Protein AF-A0A950W5A0-F1 (afdb_monomer)

Secondary structure (DSSP, 8-state):
------EEEEEEEEETTEEEEEEEEEE-TT-SS----EEEE---SPPPP-S--S--EEEEE-TTSSEEEEEEEE---GGGS-TT-S---EEEEEEEETT-

Radius of gyration: 15.08 Å; Cα contacts (8 Å, |Δi|>4): 229; chains: 1; bounding box: 40×24×45 Å

pLDDT: mean 88.34, std 11.81, range [42.56, 98.38]

Mean predicted aligned error: 5.25 Å

Solvent-accessible surface area (backbone atoms only — not comparable to full-atom values): 5943 Å² total; per-residue (Å²): 132,82,79,78,65,40,47,76,50,65,38,64,44,64,56,101,91,38,38,33,11,21,28,35,33,45,22,30,55,92,55,94,57,66,52,76,80,42,77,81,42,76,27,68,40,78,84,65,93,70,96,68,96,74,79,61,61,47,77,44,75,44,92,90,47,77,31,35,44,36,34,17,30,23,19,41,50,78,94,61,27,50,92,81,66,85,49,51,53,31,72,53,75,52,74,48,60,43,80,106

Sequence (100 aa):
AGRDHSAVIVFTLSGATSFPSAAYTVMSEGSRSFKDIRIAAAGTGFYNQGTRWGDYSWAVLDPNQNRFWLATEYVPPVSSQTTDGTKNWGTRVFAVDGRS

Foldseek 3Di:
DDDFPKDKDWEFDDDPPFFGFTKMWMDGRPGPDTDDIDTPGGADDHWDDDPDDDKDKDWDQDPVAQKIWIKIKGQDDPVQAPPVSPTRIDMDIDMDHRHD

Nearest PDB structures (foldseek):
  8gat-assembly1_A  TM=4.587E-01  e=6.597E-01  Homo sapiens
  6n4d-assembly1_A  TM=4.763E-01  e=3.890E+00  unidentified influenza virus
  4h52-assembly1_A  TM=4.854E-01  e=5.089E+00  Influenza A virus (A/RI/5+/1957(H2N2))
  4k1j-assembly1_A  TM=4.848E-01  e=6.659E+00  Influenza A virus (A/RI/5+/1957(H2N2))

Structure (mmCIF, N/CA/C/O backbone):
data_AF-A0A950W5A0-F1
#
_entry.id   AF-A0A950W5A0-F1
#
loop_
_atom_site.group_PDB
_atom_site.id
_atom_site.type_symbol
_atom_site.label_atom_id
_atom_site.label_alt_id
_atom_site.label_comp_id
_atom_site.label_asym_id
_atom_site.label_entity_id
_atom_site.label_seq_id
_atom_site.pdbx_PDB_ins_code
_atom_site.Cartn_x
_atom_site.Cartn_y
_atom_site.Cartn_z
_atom_site.occupancy
_atom_site.B_iso_or_equiv
_atom_site.auth_seq_id
_atom_site.auth_comp_id
_atom_site.auth_asym_id
_atom_site.auth_atom_id
_atom_site.pdbx_PDB_model_num
ATOM 1 N N . ALA A 1 1 ? -24.469 -3.411 19.586 1.00 42.56 1 ALA A N 1
ATOM 2 C CA . ALA A 1 1 ? -23.120 -3.843 19.176 1.00 42.56 1 ALA A CA 1
ATOM 3 C C . ALA A 1 1 ? -22.192 -2.648 19.335 1.00 42.56 1 ALA A C 1
ATOM 5 O O . ALA A 1 1 ? -22.540 -1.581 18.838 1.00 42.56 1 ALA A O 1
ATOM 6 N N . GLY A 1 2 ? -21.122 -2.773 20.125 1.00 47.41 2 GLY A N 1
ATOM 7 C CA . GLY A 1 2 ? -20.139 -1.698 20.292 1.00 47.41 2 GLY A CA 1
ATOM 8 C C . GLY A 1 2 ? -19.461 -1.406 18.956 1.00 47.41 2 GLY A C 1
ATOM 9 O O . GLY A 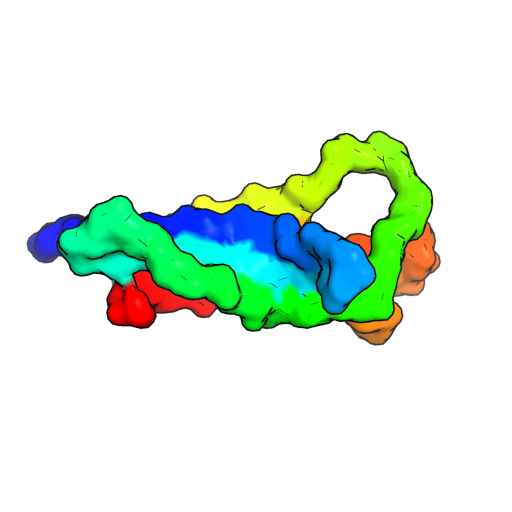1 2 ? -19.291 -2.317 18.151 1.00 47.41 2 GLY A O 1
ATOM 10 N N . ARG A 1 3 ? -19.159 -0.137 18.676 1.00 55.28 3 ARG A N 1
ATOM 11 C CA . ARG A 1 3 ? -18.320 0.203 17.526 1.00 55.28 3 ARG A CA 1
ATOM 12 C C . ARG A 1 3 ? -16.891 -0.148 17.918 1.00 55.28 3 ARG A C 1
ATOM 14 O O . ARG A 1 3 ? -16.355 0.514 18.797 1.00 55.28 3 ARG A O 1
ATOM 21 N N . ASP A 1 4 ? -16.303 -1.154 17.286 1.00 64.75 4 ASP A N 1
ATOM 22 C CA . ASP A 1 4 ? -14.877 -1.448 17.439 1.00 64.75 4 ASP A CA 1
ATOM 23 C C . ASP A 1 4 ? -14.107 -0.171 17.011 1.00 64.75 4 ASP A C 1
ATOM 25 O O . ASP A 1 4 ? -14.214 0.280 15.868 1.00 64.75 4 ASP A O 1
ATOM 29 N N . HIS A 1 5 ? -13.395 0.486 17.937 1.00 74.06 5 HIS A N 1
ATOM 30 C CA . HIS A 1 5 ? -12.682 1.758 17.695 1.00 74.06 5 HIS A CA 1
ATOM 31 C C . HIS A 1 5 ? -11.326 1.552 16.995 1.00 74.06 5 HIS A C 1
ATOM 33 O O . HIS A 1 5 ? -10.319 2.157 17.370 1.00 7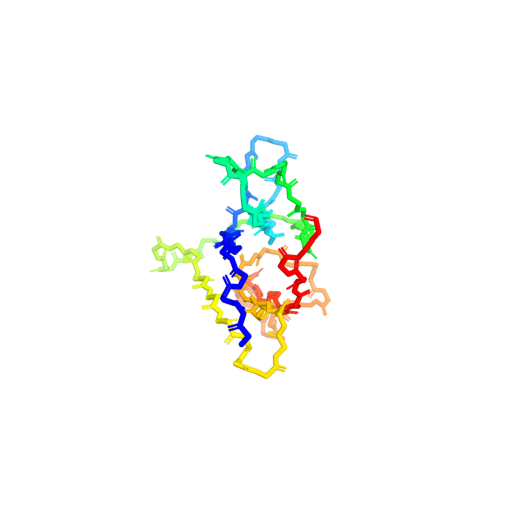4.06 5 HIS A O 1
ATOM 39 N N . SER A 1 6 ? -11.276 0.667 16.005 1.00 88.88 6 SER A N 1
ATOM 40 C CA . SER A 1 6 ? -10.059 0.418 15.239 1.00 88.88 6 SER A CA 1
ATOM 41 C C . SER A 1 6 ? -9.875 1.468 14.145 1.00 88.88 6 SER A C 1
ATOM 43 O O . SER A 1 6 ? -10.843 1.969 13.572 1.00 88.88 6 SER A O 1
ATOM 45 N N . ALA A 1 7 ? -8.622 1.785 13.826 1.00 91.94 7 ALA A N 1
ATOM 46 C CA . ALA A 1 7 ? -8.273 2.686 12.733 1.00 91.94 7 ALA A CA 1
ATOM 47 C C . ALA A 1 7 ? -7.199 2.070 11.841 1.00 91.94 7 ALA A C 1
ATOM 49 O O . ALA A 1 7 ? -6.385 1.258 12.285 1.00 91.94 7 ALA A O 1
ATOM 50 N N . VAL A 1 8 ? -7.171 2.495 10.582 1.00 95.19 8 VAL A N 1
ATOM 51 C CA . VAL A 1 8 ? -6.195 2.041 9.596 1.00 95.19 8 VAL A CA 1
ATOM 52 C C . VAL A 1 8 ? -5.647 3.227 8.819 1.00 95.19 8 VAL A C 1
ATOM 54 O O . VAL A 1 8 ? -6.381 4.161 8.498 1.00 95.19 8 VAL A O 1
ATOM 57 N N . ILE A 1 9 ? -4.355 3.179 8.513 1.00 97.44 9 ILE A N 1
ATOM 58 C CA . ILE A 1 9 ? -3.713 4.077 7.553 1.00 97.44 9 ILE A CA 1
ATOM 59 C C . ILE A 1 9 ? -3.116 3.194 6.468 1.00 97.44 9 ILE A C 1
ATOM 61 O O . ILE A 1 9 ? -2.432 2.218 6.773 1.00 97.44 9 ILE A O 1
ATOM 65 N N . VAL A 1 10 ? -3.372 3.541 5.212 1.00 98.38 10 VAL A N 1
ATOM 66 C CA . VAL A 1 10 ? -2.784 2.902 4.036 1.00 98.38 10 VAL A CA 1
ATOM 67 C C . VAL A 1 10 ? -2.056 3.959 3.219 1.00 98.38 10 VAL A C 1
ATOM 69 O O . VAL A 1 10 ? -2.525 5.091 3.105 1.00 98.38 10 VAL A O 1
ATOM 72 N N . PHE A 1 11 ? -0.876 3.608 2.728 1.00 97.94 11 PHE A N 1
ATOM 73 C CA . PHE A 1 11 ? 0.038 4.540 2.089 1.00 97.94 11 PHE A CA 1
ATOM 74 C C . PHE A 1 11 ? 1.067 3.790 1.252 1.00 97.94 11 PHE A C 1
ATOM 76 O O . PHE A 1 11 ? 1.307 2.592 1.435 1.00 97.94 11 PHE A O 1
ATOM 83 N N . THR A 1 12 ? 1.738 4.534 0.386 1.00 97.38 12 THR A N 1
ATOM 84 C CA . THR A 1 12 ? 2.936 4.059 -0.289 1.00 97.38 12 THR A CA 1
ATOM 85 C C . THR A 1 12 ? 4.157 4.317 0.588 1.00 97.38 12 THR A C 1
ATOM 87 O O . THR A 1 12 ? 4.376 5.438 1.049 1.00 97.38 12 THR A O 1
ATOM 90 N N . LEU A 1 13 ? 4.965 3.285 0.834 1.00 97.31 13 LEU A N 1
ATOM 91 C CA . LEU A 1 13 ? 6.236 3.399 1.548 1.00 97.31 13 LEU A CA 1
ATOM 92 C C . LEU A 1 13 ? 7.401 3.307 0.5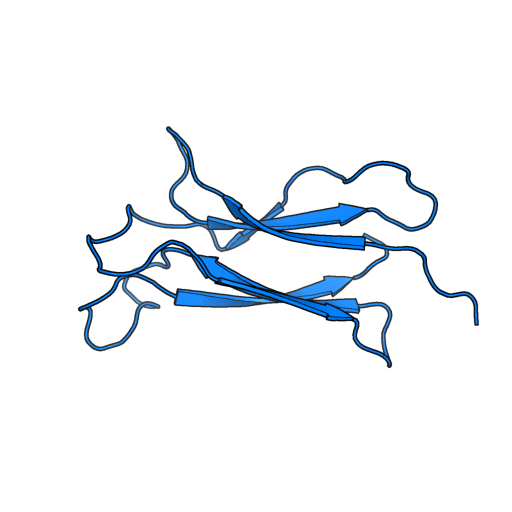61 1.00 97.31 13 LEU A C 1
ATOM 94 O O . LEU A 1 13 ? 7.530 2.315 -0.153 1.00 97.31 13 LEU A O 1
ATOM 98 N N . SER A 1 14 ? 8.280 4.305 0.571 1.00 95.69 14 SER A N 1
ATOM 99 C CA . SER A 1 14 ? 9.534 4.308 -0.189 1.00 95.69 14 SER A CA 1
ATOM 100 C C . SER A 1 14 ? 10.667 4.906 0.639 1.00 95.69 14 SER A C 1
ATOM 102 O O . SER A 1 14 ? 10.424 5.745 1.506 1.00 95.69 14 SER A O 1
ATOM 104 N N . GLY A 1 15 ? 11.906 4.524 0.349 1.00 94.25 15 GLY A N 1
ATOM 105 C CA . GLY A 1 15 ? 13.089 5.065 1.013 1.00 94.25 15 GLY A CA 1
ATOM 106 C C . GLY A 1 15 ? 14.378 4.618 0.334 1.00 94.25 15 GLY A C 1
ATOM 107 O O . GLY A 1 15 ? 14.346 3.968 -0.708 1.00 94.25 15 GLY A O 1
ATOM 108 N N . ALA A 1 16 ? 15.524 4.923 0.947 1.00 93.62 16 ALA A N 1
ATOM 109 C CA . ALA A 1 16 ? 16.842 4.607 0.385 1.00 93.62 16 ALA A CA 1
ATOM 110 C C . ALA A 1 16 ? 17.044 3.110 0.070 1.00 93.62 16 ALA A C 1
ATOM 112 O O . ALA A 1 16 ? 17.805 2.763 -0.827 1.00 93.62 16 ALA A O 1
ATOM 113 N N . THR A 1 17 ? 16.356 2.229 0.798 1.00 92.31 17 THR A N 1
ATOM 114 C CA . THR A 1 17 ? 16.452 0.766 0.672 1.00 92.31 17 THR A CA 1
ATOM 115 C C . THR A 1 17 ? 15.114 0.109 0.327 1.00 92.31 17 THR A C 1
ATOM 117 O O . THR A 1 17 ? 14.975 -1.107 0.435 1.00 92.31 17 THR A O 1
ATOM 120 N N . SER A 1 18 ? 14.093 0.885 -0.045 1.00 94.00 18 SER A N 1
ATOM 121 C CA . SER A 1 18 ? 12.749 0.363 -0.311 1.00 94.00 18 SER A CA 1
ATOM 122 C C . SER A 1 18 ? 12.137 1.046 -1.520 1.00 94.00 18 SER A C 1
ATOM 124 O O . SER A 1 18 ? 11.899 2.256 -1.512 1.00 94.00 18 SER A O 1
ATOM 126 N N . PHE A 1 19 ? 11.848 0.252 -2.550 1.00 97.00 19 PHE A N 1
ATOM 127 C CA . PHE A 1 19 ? 11.037 0.706 -3.672 1.00 97.00 19 PHE A CA 1
ATOM 128 C C . PHE A 1 19 ? 9.612 1.029 -3.213 1.00 97.00 19 PHE A C 1
ATOM 130 O O . PHE A 1 19 ? 9.165 0.462 -2.209 1.00 97.00 19 PHE A O 1
ATOM 137 N N . PRO A 1 20 ? 8.886 1.902 -3.936 1.00 96.19 20 PRO A N 1
ATOM 138 C CA . PRO A 1 20 ? 7.532 2.285 -3.569 1.00 96.19 20 PRO A CA 1
ATOM 139 C C . PRO A 1 20 ? 6.625 1.059 -3.452 1.00 96.19 20 PRO A C 1
ATOM 141 O O . PRO A 1 20 ? 6.333 0.374 -4.435 1.00 96.19 20 PRO A O 1
ATOM 144 N N . SER A 1 21 ? 6.243 0.762 -2.213 1.00 98.00 21 SER A N 1
ATOM 145 C CA . SER A 1 21 ? 5.548 -0.452 -1.794 1.00 98.00 21 SER A CA 1
ATOM 146 C C . SER A 1 21 ? 4.189 -0.103 -1.205 1.00 98.00 21 SER A C 1
ATOM 148 O O . SER A 1 21 ? 4.060 0.891 -0.493 1.00 98.00 21 SER A O 1
ATOM 150 N N . ALA A 1 22 ? 3.194 -0.955 -1.433 1.00 98.25 22 ALA A N 1
ATOM 151 C CA . ALA A 1 22 ? 1.899 -0.834 -0.782 1.00 98.25 22 ALA A CA 1
ATOM 152 C C . ALA A 1 22 ? 2.038 -1.214 0.695 1.00 98.25 22 ALA A C 1
ATOM 154 O O . ALA A 1 22 ? 2.389 -2.358 1.007 1.00 98.25 22 ALA A O 1
ATOM 155 N N . ALA A 1 23 ? 1.751 -0.283 1.600 1.00 98.31 23 ALA A N 1
ATOM 156 C CA . ALA A 1 23 ? 1.918 -0.472 3.032 1.00 98.31 23 ALA A CA 1
ATOM 157 C C . ALA A 1 23 ? 0.700 0.005 3.827 1.00 98.31 23 ALA A C 1
ATOM 159 O O . ALA A 1 23 ? -0.126 0.790 3.358 1.00 98.31 23 ALA A O 1
ATOM 160 N N . TYR A 1 24 ? 0.575 -0.505 5.048 1.00 98.06 24 TYR A N 1
ATOM 161 C CA . TYR A 1 24 ? -0.468 -0.089 5.973 1.00 98.06 24 TYR A CA 1
ATOM 162 C C . TYR A 1 24 ? -0.023 -0.235 7.427 1.00 98.06 24 TYR A C 1
ATOM 164 O O . TYR A 1 24 ? 0.920 -0.960 7.742 1.00 98.06 24 TYR A O 1
ATOM 172 N N . THR A 1 25 ? -0.738 0.428 8.328 1.00 97.31 25 THR A N 1
ATOM 173 C CA . THR A 1 25 ? -0.679 0.158 9.766 1.00 97.31 25 THR A CA 1
ATOM 174 C C . THR A 1 25 ? -2.075 0.222 10.378 1.00 97.31 25 THR A C 1
ATOM 176 O O . THR A 1 25 ? -2.975 0.874 9.844 1.00 97.31 25 THR A O 1
ATOM 179 N N . VAL A 1 26 ? -2.257 -0.487 11.490 1.00 94.25 26 VAL A N 1
ATOM 180 C CA . VAL A 1 26 ? -3.528 -0.622 12.203 1.00 94.25 26 VAL A CA 1
ATOM 181 C C . VAL A 1 26 ? -3.348 -0.152 13.639 1.00 94.25 26 VAL A C 1
ATOM 183 O O . VAL A 1 26 ? -2.353 -0.467 14.294 1.00 94.25 26 VAL A O 1
ATOM 186 N N . MET A 1 27 ? -4.335 0.580 14.133 1.00 92.12 27 MET A N 1
ATOM 187 C CA . MET A 1 27 ? -4.543 0.821 15.551 1.00 92.12 27 MET A CA 1
ATOM 188 C C . MET A 1 27 ? -5.717 -0.050 15.989 1.00 92.12 27 MET A C 1
ATOM 190 O O . MET A 1 27 ? -6.837 0.136 15.514 1.00 92.12 27 MET A O 1
ATOM 194 N N . SER A 1 28 ? -5.444 -1.029 16.849 1.00 87.88 28 SER A N 1
ATOM 195 C CA . SER A 1 28 ? -6.477 -1.903 17.410 1.00 87.88 28 SER A CA 1
ATOM 196 C C . SER A 1 28 ? -7.366 -1.126 18.384 1.00 87.88 28 SER A C 1
ATOM 198 O O . SER A 1 28 ? -6.939 -0.129 18.970 1.00 87.88 28 SER A O 1
ATOM 200 N N . GLU A 1 29 ? -8.581 -1.618 18.604 1.00 85.25 29 GLU A N 1
ATOM 201 C CA . GLU A 1 29 ? -9.495 -1.081 19.610 1.00 85.25 29 GLU A CA 1
ATOM 202 C C . GLU A 1 29 ? -8.821 -0.930 20.986 1.00 85.25 29 GLU A C 1
ATOM 204 O O . GLU A 1 29 ? -8.080 -1.799 21.445 1.00 85.25 29 GLU A O 1
ATOM 209 N N . GLY A 1 30 ? -9.062 0.208 21.641 1.00 86.44 30 GLY A N 1
ATOM 210 C CA . GLY A 1 30 ? -8.483 0.528 22.949 1.00 86.44 30 GLY A CA 1
ATOM 211 C C . GLY A 1 30 ? -7.010 0.956 22.914 1.00 86.44 30 GLY A C 1
ATOM 212 O O . GLY A 1 30 ? -6.511 1.461 23.922 1.00 86.44 30 GLY A O 1
ATOM 213 N N . SER A 1 31 ? -6.319 0.820 21.776 1.00 89.12 31 SER A N 1
ATOM 214 C CA . SER A 1 31 ? -4.962 1.344 21.602 1.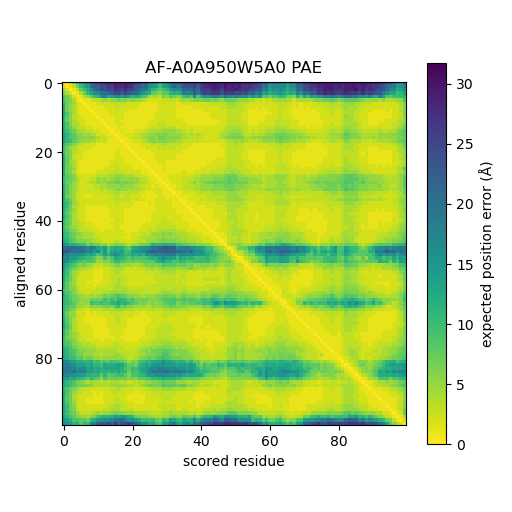00 89.12 31 SER A CA 1
ATOM 215 C C . SER A 1 31 ? -4.963 2.866 21.434 1.00 89.12 31 SER A C 1
ATOM 217 O O . SER A 1 31 ? -5.941 3.476 21.006 1.00 89.12 31 SER A O 1
ATOM 219 N N . ARG A 1 32 ? -3.824 3.482 21.763 1.00 91.50 32 ARG A N 1
ATOM 220 C CA . ARG A 1 32 ? -3.544 4.912 21.543 1.00 91.50 32 ARG A CA 1
ATOM 221 C C . ARG A 1 32 ? -2.473 5.151 20.479 1.00 91.50 32 ARG A C 1
ATOM 223 O O . ARG A 1 32 ? -2.107 6.296 20.230 1.00 91.50 32 ARG A O 1
ATOM 230 N N . SER A 1 33 ? -1.945 4.084 19.888 1.00 93.25 33 SER A N 1
ATOM 231 C CA . SER A 1 33 ? -0.906 4.145 18.867 1.00 93.25 33 SER A CA 1
ATOM 232 C C . SER A 1 33 ? -1.119 3.087 17.791 1.00 93.25 33 SER A C 1
ATOM 234 O O . SER A 1 33 ? -1.645 1.997 18.042 1.00 93.25 33 SER A O 1
ATOM 236 N N . PHE A 1 34 ? -0.670 3.425 16.586 1.00 94.56 34 PHE A N 1
ATOM 237 C CA . PHE A 1 34 ? -0.546 2.486 15.483 1.00 94.56 34 PHE A CA 1
ATOM 238 C C . PHE A 1 34 ? 0.552 1.458 15.767 1.00 94.56 34 PHE A C 1
ATOM 240 O O . PHE A 1 34 ? 1.526 1.746 16.465 1.00 94.56 34 PHE A O 1
ATOM 247 N N . LYS A 1 35 ? 0.369 0.254 15.226 1.00 94.12 35 LYS A N 1
ATOM 248 C CA . LYS A 1 35 ? 1.370 -0.817 15.243 1.00 94.12 35 LYS A CA 1
ATOM 249 C C . LYS A 1 35 ? 2.464 -0.569 14.199 1.00 94.12 35 LYS A C 1
ATOM 251 O O . LYS A 1 35 ? 2.431 0.413 13.452 1.00 94.12 35 LYS A O 1
ATOM 256 N N . ASP A 1 36 ? 3.404 -1.503 14.120 1.00 96.62 36 ASP A N 1
ATOM 257 C CA . ASP A 1 36 ? 4.417 -1.531 13.070 1.00 96.62 36 ASP A CA 1
ATOM 258 C C . ASP A 1 36 ? 3.795 -1.487 11.669 1.00 96.62 36 ASP A C 1
ATOM 260 O O . ASP A 1 36 ? 2.701 -2.008 11.417 1.00 96.62 36 ASP A O 1
ATOM 264 N N . ILE A 1 37 ? 4.529 -0.872 10.744 1.00 97.31 37 ILE A N 1
ATOM 265 C CA . ILE A 1 37 ? 4.158 -0.814 9.333 1.00 97.31 37 ILE A CA 1
ATOM 266 C C . ILE A 1 37 ? 4.241 -2.219 8.736 1.00 97.31 37 ILE A C 1
ATOM 268 O O . ILE A 1 37 ? 5.236 -2.925 8.892 1.00 97.31 37 ILE A O 1
ATOM 272 N N . ARG A 1 38 ? 3.204 -2.607 7.996 1.00 97.44 38 ARG A N 1
ATOM 273 C CA . ARG A 1 38 ? 3.134 -3.871 7.264 1.00 97.44 38 ARG A CA 1
ATOM 274 C C . ARG A 1 38 ? 3.149 -3.612 5.764 1.00 97.44 38 ARG A C 1
ATOM 276 O O . ARG A 1 38 ? 2.402 -2.773 5.266 1.00 97.44 38 ARG A O 1
ATOM 283 N N . ILE A 1 39 ? 3.959 -4.380 5.038 1.00 98.00 39 ILE A N 1
ATOM 284 C CA . ILE A 1 39 ? 3.982 -4.368 3.573 1.00 98.00 39 ILE A CA 1
ATOM 285 C C . ILE A 1 39 ? 2.884 -5.297 3.049 1.00 98.00 39 ILE A C 1
ATOM 287 O O . ILE A 1 39 ? 2.925 -6.505 3.270 1.00 98.00 39 ILE A O 1
ATOM 291 N N . ALA A 1 40 ? 1.902 -4.734 2.350 1.00 97.88 40 ALA A N 1
ATOM 292 C CA . ALA A 1 40 ? 0.840 -5.479 1.676 1.00 97.88 40 ALA A CA 1
ATOM 293 C C . ALA A 1 40 ? 1.255 -5.956 0.275 1.00 97.88 40 ALA A C 1
ATOM 295 O O . ALA A 1 40 ? 0.773 -6.991 -0.191 1.00 97.88 40 ALA A O 1
ATOM 296 N N . ALA A 1 41 ? 2.133 -5.205 -0.396 1.00 97.62 41 ALA A N 1
ATOM 297 C CA . ALA A 1 41 ? 2.826 -5.630 -1.608 1.00 97.62 41 ALA A CA 1
ATOM 298 C C . ALA A 1 41 ? 4.156 -4.879 -1.751 1.00 97.62 41 ALA A C 1
ATOM 300 O O . ALA A 1 41 ? 4.193 -3.652 -1.666 1.00 97.62 41 ALA A O 1
ATOM 301 N N . ALA A 1 42 ? 5.241 -5.622 -1.972 1.00 97.56 42 ALA A N 1
ATOM 302 C CA . ALA A 1 42 ? 6.566 -5.046 -2.166 1.00 97.56 42 ALA A CA 1
ATOM 303 C C . ALA A 1 42 ? 6.692 -4.420 -3.561 1.00 97.56 42 ALA A C 1
ATO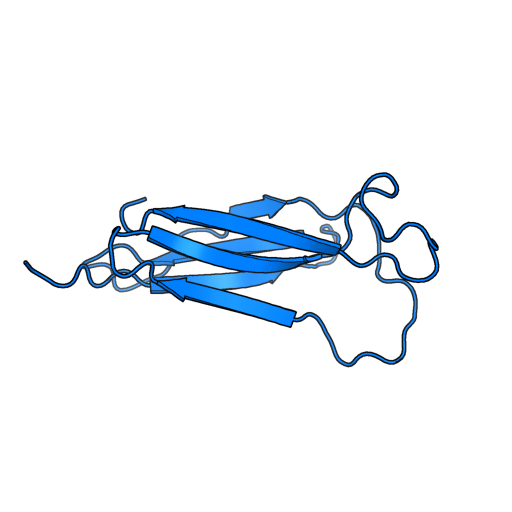M 305 O O . ALA A 1 42 ? 6.310 -5.034 -4.561 1.00 97.56 42 ALA A O 1
ATOM 306 N N . GLY A 1 43 ? 7.246 -3.212 -3.611 1.00 96.81 43 GLY A N 1
ATOM 307 C CA . GLY A 1 43 ? 7.640 -2.563 -4.851 1.00 96.81 43 GLY A CA 1
ATOM 308 C C . GLY A 1 43 ? 8.890 -3.197 -5.456 1.00 96.81 43 GLY A C 1
ATOM 309 O O . GLY A 1 43 ? 9.729 -3.737 -4.734 1.00 96.81 43 GLY A O 1
ATOM 310 N N . THR A 1 44 ? 9.043 -3.109 -6.776 1.00 95.88 44 THR A N 1
ATOM 311 C CA . THR A 1 44 ? 10.173 -3.739 -7.489 1.00 95.88 44 THR A CA 1
ATOM 312 C C . THR A 1 44 ? 11.031 -2.778 -8.306 1.00 95.88 44 THR A C 1
ATOM 314 O O . THR A 1 44 ? 11.944 -3.222 -8.998 1.00 95.88 44 THR A O 1
ATOM 317 N N . GLY A 1 45 ? 10.759 -1.473 -8.264 1.00 93.38 45 GLY A N 1
ATOM 318 C CA . GLY A 1 45 ? 11.560 -0.487 -8.985 1.00 93.38 45 GLY A CA 1
ATOM 319 C C . GLY A 1 45 ? 11.229 0.955 -8.620 1.00 93.38 45 GLY A C 1
ATOM 320 O O . GLY A 1 45 ? 10.310 1.221 -7.852 1.00 93.38 45 GLY A O 1
ATOM 321 N N . PHE A 1 46 ? 11.992 1.893 -9.176 1.00 90.94 46 PHE A N 1
ATOM 322 C CA . PHE A 1 46 ? 11.729 3.329 -9.048 1.00 90.94 46 PHE A CA 1
ATOM 323 C C . PHE A 1 46 ? 10.533 3.749 -9.898 1.00 90.94 46 PHE A C 1
ATOM 325 O O . PHE A 1 46 ? 10.252 3.114 -10.911 1.00 90.94 46 PHE A O 1
ATOM 332 N N . TYR A 1 47 ? 9.876 4.855 -9.550 1.00 88.56 47 TYR A N 1
ATOM 333 C CA . TYR A 1 47 ? 8.890 5.457 -10.443 1.00 88.56 47 TYR A CA 1
ATOM 334 C C . TYR A 1 47 ? 9.508 5.830 -11.784 1.00 88.56 47 TYR A C 1
ATOM 336 O O . TYR A 1 47 ? 10.587 6.427 -11.838 1.00 88.56 47 TYR A O 1
ATOM 344 N N . ASN A 1 48 ? 8.804 5.512 -12.869 1.00 84.31 48 ASN A N 1
ATOM 345 C CA . ASN A 1 48 ? 9.121 6.123 -14.144 1.00 84.31 48 ASN A CA 1
ATOM 346 C C . ASN A 1 48 ? 8.621 7.578 -14.144 1.00 84.31 48 ASN A C 1
ATOM 348 O O . ASN A 1 48 ? 7.616 7.913 -13.515 1.00 84.31 48 ASN A O 1
ATOM 352 N N . GLN A 1 49 ? 9.369 8.479 -14.785 1.00 69.19 49 GLN A N 1
ATOM 353 C CA . GLN A 1 49 ? 9.004 9.895 -14.799 1.00 69.19 49 GLN A CA 1
ATOM 354 C C . GLN A 1 49 ? 7.597 10.073 -15.402 1.00 69.19 49 GLN A C 1
ATOM 356 O O . GLN A 1 49 ? 7.232 9.475 -16.422 1.00 69.19 49 GLN A O 1
ATOM 361 N N . GLY A 1 50 ? 6.775 10.891 -14.750 1.00 70.44 50 GLY A N 1
ATOM 362 C CA . GLY A 1 50 ? 5.381 11.100 -15.119 1.00 70.44 50 GLY A CA 1
ATOM 363 C C . GLY A 1 50 ? 4.875 12.475 -14.708 1.00 70.44 50 GLY A C 1
ATOM 364 O O . GLY A 1 50 ? 5.520 13.191 -13.954 1.00 70.44 50 GLY A O 1
ATOM 365 N N . THR A 1 51 ? 3.703 12.843 -15.219 1.00 71.81 51 THR A N 1
ATOM 366 C CA . THR A 1 51 ? 3.043 14.138 -14.978 1.00 71.81 51 THR A CA 1
ATOM 367 C C . THR A 1 51 ? 2.215 14.176 -13.687 1.00 71.81 51 THR A C 1
ATOM 369 O O . THR A 1 51 ? 1.519 15.158 -13.438 1.00 71.81 51 THR A O 1
ATOM 372 N N . ARG A 1 52 ? 2.240 13.110 -12.876 1.00 73.75 52 ARG A N 1
ATOM 373 C CA . ARG A 1 52 ? 1.407 12.974 -11.672 1.00 73.75 52 ARG A CA 1
ATOM 374 C C . ARG A 1 52 ? 2.101 13.517 -10.425 1.00 73.75 52 ARG A C 1
ATOM 376 O O . ARG A 1 52 ? 3.323 13.534 -10.342 1.00 73.75 52 ARG A O 1
ATOM 383 N N . TRP A 1 53 ? 1.292 13.951 -9.459 1.00 80.12 53 TRP A N 1
ATOM 384 C CA . TRP A 1 53 ? 1.741 14.625 -8.233 1.00 80.12 53 TRP A CA 1
ATOM 385 C C . TRP A 1 53 ? 1.980 13.684 -7.043 1.00 80.12 53 TRP A C 1
ATOM 387 O O . TRP A 1 53 ? 2.363 14.151 -5.975 1.00 80.12 53 TRP A O 1
ATOM 397 N N . GLY A 1 54 ? 1.758 12.380 -7.209 1.00 85.69 54 GLY A N 1
ATOM 398 C CA . GLY A 1 54 ? 1.967 11.379 -6.166 1.00 85.69 54 GLY A CA 1
ATOM 399 C C . GLY A 1 54 ? 1.079 10.153 -6.350 1.00 85.69 54 GLY A C 1
ATOM 400 O O . GLY A 1 54 ? 0.414 10.017 -7.381 1.00 85.69 54 GLY A O 1
ATOM 401 N N . ASP A 1 55 ? 1.083 9.307 -5.323 1.00 90.00 55 ASP A N 1
ATOM 402 C CA . ASP A 1 55 ? 0.311 8.069 -5.251 1.00 90.00 55 ASP A CA 1
ATOM 403 C C . ASP A 1 55 ? -1.072 8.292 -4.642 1.00 90.00 55 ASP A C 1
ATOM 405 O O . ASP A 1 55 ? -1.248 9.072 -3.700 1.00 90.00 55 ASP A O 1
ATOM 409 N N . TYR A 1 56 ? -2.056 7.551 -5.140 1.00 92.38 56 TYR A N 1
ATOM 410 C CA . TYR A 1 56 ? -3.421 7.571 -4.630 1.00 92.38 56 TYR A CA 1
ATOM 411 C C . TYR A 1 56 ? -3.697 6.365 -3.730 1.00 92.38 56 TYR A C 1
ATOM 413 O O . TYR A 1 56 ? -3.334 5.224 -4.023 1.00 92.38 56 TYR A O 1
ATOM 421 N N . SER A 1 57 ? -4.364 6.628 -2.607 1.00 97.00 57 SER A N 1
ATOM 422 C CA . SER A 1 57 ? -4.713 5.624 -1.603 1.00 97.00 57 SER A CA 1
ATOM 423 C C . SER A 1 57 ? -6.166 5.773 -1.161 1.00 97.00 57 SER A C 1
ATOM 425 O O . SER A 1 57 ? -6.712 6.874 -1.151 1.00 97.00 57 SER A O 1
ATOM 427 N N . TRP A 1 58 ? -6.788 4.657 -0.793 1.00 97.62 58 TRP A N 1
ATOM 428 C CA . TRP A 1 58 ? -8.188 4.568 -0.395 1.00 97.62 58 TRP A CA 1
ATOM 429 C C . TRP A 1 58 ? -8.366 3.585 0.756 1.00 97.62 58 TRP A C 1
ATOM 431 O O . TRP A 1 58 ? -7.754 2.518 0.770 1.00 97.62 58 TRP A O 1
ATOM 441 N N . ALA A 1 59 ? -9.256 3.916 1.688 1.00 96.56 59 ALA A N 1
ATOM 442 C CA . ALA A 1 59 ? -9.660 3.036 2.776 1.00 96.56 59 ALA A CA 1
ATOM 443 C C . ALA A 1 59 ? -11.162 3.180 3.034 1.00 96.56 59 ALA A C 1
ATOM 445 O O . ALA A 1 59 ? -11.677 4.296 3.108 1.00 96.56 59 ALA A O 1
ATOM 446 N N . VAL A 1 60 ? -11.861 2.055 3.180 1.00 95.19 60 VAL A N 1
ATOM 447 C CA . VAL A 1 60 ? -13.294 2.012 3.490 1.00 95.19 60 VAL A CA 1
ATOM 448 C C . VAL A 1 60 ? -13.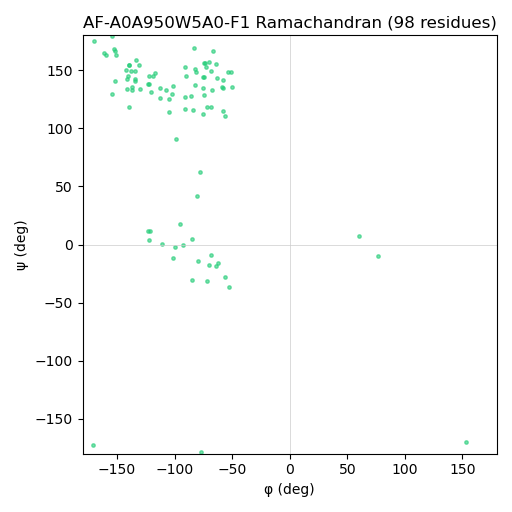544 0.941 4.547 1.00 95.19 60 VAL A C 1
ATOM 450 O O . VAL A 1 60 ? -13.045 -0.177 4.431 1.00 95.19 60 VAL A O 1
ATOM 453 N N . LEU A 1 61 ? -14.315 1.276 5.582 1.00 91.31 61 LEU A N 1
ATOM 454 C CA . LEU A 1 61 ? -14.816 0.301 6.551 1.00 91.31 61 LEU A CA 1
ATOM 455 C C . LEU A 1 61 ? -15.941 -0.519 5.905 1.00 91.31 61 LEU A C 1
ATOM 457 O O . LEU A 1 61 ? -16.891 0.056 5.374 1.00 91.31 61 LEU A O 1
ATOM 461 N N . ASP A 1 62 ? -15.853 -1.846 5.968 1.00 89.88 62 ASP A N 1
ATOM 462 C CA . ASP A 1 62 ? -16.966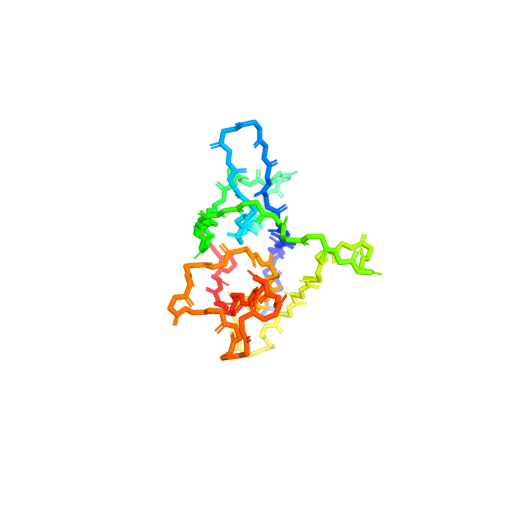 -2.726 5.617 1.00 89.88 62 ASP A CA 1
ATOM 463 C C . ASP A 1 62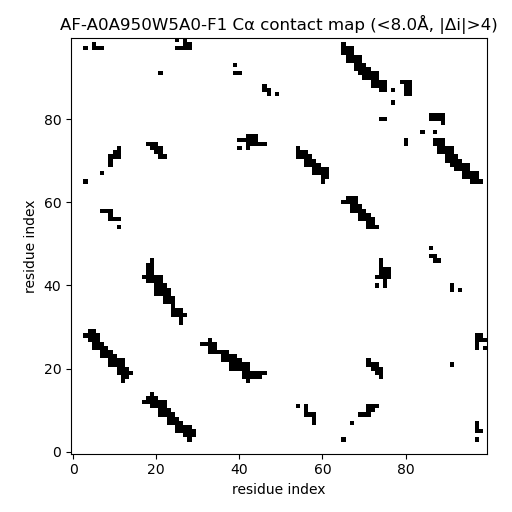 ? -18.070 -2.567 6.681 1.00 89.88 62 ASP A C 1
ATOM 465 O O . ASP A 1 62 ? -17.828 -2.832 7.855 1.00 89.88 62 ASP A O 1
ATOM 469 N N . PRO A 1 63 ? -19.288 -2.118 6.334 1.00 82.69 63 PRO A N 1
ATOM 470 C CA . PRO A 1 63 ? -20.338 -1.914 7.329 1.00 82.69 63 PRO A CA 1
ATOM 471 C C . PRO A 1 63 ? -20.883 -3.229 7.910 1.00 82.69 63 PRO A C 1
ATOM 473 O O . PRO A 1 63 ? -21.533 -3.206 8.954 1.00 82.69 63 PRO A O 1
ATOM 476 N N . ASN A 1 64 ? -20.641 -4.366 7.248 1.00 85.88 64 ASN A N 1
ATOM 477 C CA . ASN A 1 64 ? -21.165 -5.676 7.638 1.00 85.88 64 ASN A CA 1
ATOM 478 C C . ASN A 1 64 ? -20.127 -6.547 8.361 1.00 85.88 64 ASN A C 1
ATOM 480 O O . ASN A 1 64 ? -20.476 -7.595 8.905 1.00 85.88 64 ASN A O 1
ATOM 484 N N . GLN A 1 65 ? -18.852 -6.153 8.348 1.00 80.88 65 GLN A N 1
ATOM 485 C CA . GLN A 1 65 ? -17.734 -6.914 8.911 1.00 80.88 65 GLN A CA 1
ATOM 486 C C . GLN A 1 65 ? -16.793 -5.966 9.657 1.00 80.88 65 GLN A C 1
ATOM 488 O O . GLN A 1 65 ? -16.619 -4.831 9.244 1.00 80.88 65 GLN A O 1
ATOM 493 N N . ASN A 1 66 ? -16.105 -6.408 10.716 1.00 80.31 66 ASN A N 1
ATOM 494 C CA . ASN A 1 66 ? -15.065 -5.571 11.338 1.00 80.31 66 ASN A CA 1
ATOM 495 C C . ASN A 1 66 ? -13.752 -5.589 10.520 1.00 80.31 66 ASN A C 1
ATOM 497 O O . ASN A 1 66 ? -12.711 -6.083 10.967 1.00 80.31 66 ASN A O 1
ATOM 501 N N . ARG A 1 67 ? -13.831 -5.105 9.280 1.00 90.06 67 ARG A N 1
ATOM 502 C CA . ARG A 1 67 ? -12.789 -5.199 8.261 1.00 90.06 67 ARG A CA 1
ATOM 503 C C . ARG A 1 67 ? -12.706 -3.910 7.463 1.00 90.06 67 ARG A C 1
ATOM 505 O O . ARG A 1 67 ? -13.716 -3.284 7.165 1.00 90.06 67 ARG A O 1
ATOM 512 N N . PHE A 1 68 ? -11.495 -3.556 7.062 1.00 94.00 68 PHE A N 1
ATOM 513 C CA . PHE A 1 68 ? -11.239 -2.441 6.164 1.00 94.00 68 PHE A CA 1
ATOM 514 C C . PHE A 1 68 ? -10.844 -2.967 4.790 1.00 94.00 68 PHE A C 1
ATOM 516 O O . PHE A 1 68 ? -9.980 -3.839 4.686 1.00 94.00 68 PHE A O 1
ATOM 523 N N . TRP A 1 69 ? -11.449 -2.412 3.745 1.00 96.81 69 TRP A N 1
ATOM 524 C CA . TRP A 1 69 ? -10.984 -2.549 2.371 1.00 96.81 69 TRP A CA 1
ATOM 525 C C . TRP A 1 69 ? -10.043 -1.401 2.043 1.00 96.81 69 TRP A C 1
ATOM 527 O O . TRP A 1 69 ? -10.386 -0.233 2.228 1.00 96.81 69 TRP A O 1
ATOM 537 N N . LEU A 1 70 ? -8.853 -1.748 1.564 1.00 98.06 70 LEU A N 1
ATOM 538 C CA . LEU A 1 70 ? -7.766 -0.825 1.286 1.00 98.06 70 LEU A CA 1
ATOM 539 C C . LEU A 1 70 ? -7.352 -0.922 -0.180 1.00 98.06 70 LEU A C 1
ATOM 541 O O . LEU A 1 70 ? -7.340 -2.007 -0.768 1.00 98.06 70 LEU A O 1
ATOM 545 N N . ALA A 1 71 ? -6.960 0.213 -0.743 1.00 98.06 71 ALA A N 1
ATOM 546 C CA . ALA A 1 71 ? -6.320 0.312 -2.044 1.00 98.06 71 ALA A CA 1
ATOM 547 C C . ALA A 1 71 ? -5.164 1.310 -1.962 1.00 98.06 71 ALA A C 1
ATOM 549 O O . ALA A 1 71 ? -5.315 2.378 -1.375 1.00 98.06 71 ALA A O 1
ATOM 550 N N . THR A 1 72 ? -4.010 0.985 -2.536 1.00 97.81 72 THR A N 1
ATOM 551 C CA . THR A 1 72 ? -2.893 1.936 -2.617 1.00 97.81 72 THR A CA 1
ATOM 552 C C . THR A 1 72 ? -2.025 1.658 -3.831 1.00 97.81 72 THR A C 1
ATOM 554 O O . THR A 1 72 ? -1.834 0.498 -4.222 1.00 97.81 72 THR A O 1
ATOM 557 N N . GLU A 1 73 ? -1.571 2.732 -4.466 1.00 94.75 73 GLU A N 1
ATOM 558 C CA . GLU A 1 73 ? -0.661 2.665 -5.598 1.00 94.75 73 GLU A CA 1
ATOM 559 C C . GLU A 1 73 ? 0.768 2.328 -5.146 1.00 94.75 73 GLU A C 1
ATOM 561 O O . GLU A 1 73 ? 1.230 2.706 -4.068 1.00 94.75 73 GLU A O 1
ATOM 566 N N . TYR A 1 74 ? 1.459 1.548 -5.971 1.00 95.44 74 TYR A N 1
ATOM 567 C CA . TYR A 1 74 ? 2.845 1.137 -5.772 1.00 95.44 74 TYR A CA 1
ATOM 568 C C . TYR A 1 74 ? 3.500 0.823 -7.125 1.00 95.44 74 TYR A C 1
ATOM 570 O O . TYR A 1 74 ? 2.846 0.910 -8.168 1.00 95.44 74 TYR A O 1
ATOM 578 N N . VAL A 1 75 ? 4.780 0.434 -7.123 1.00 95.00 75 VAL A N 1
ATOM 579 C CA . VAL A 1 75 ? 5.478 -0.053 -8.329 1.00 95.00 75 VAL A CA 1
ATOM 580 C C . VAL A 1 75 ? 5.512 -1.589 -8.333 1.00 95.00 75 VAL A C 1
ATOM 582 O O . VAL A 1 75 ? 6.444 -2.169 -7.770 1.00 95.00 75 VAL A O 1
ATOM 585 N N . PRO A 1 76 ? 4.524 -2.283 -8.933 1.00 94.69 76 PRO A N 1
ATOM 586 C CA . PRO A 1 76 ? 4.516 -3.742 -9.023 1.00 94.69 76 PRO A CA 1
ATOM 587 C C . PRO A 1 76 ? 5.634 -4.309 -9.915 1.00 94.69 76 PRO A C 1
ATOM 589 O O . PRO A 1 76 ? 6.201 -3.583 -10.741 1.00 94.69 76 PRO A O 1
ATOM 592 N N . PRO A 1 77 ? 5.872 -5.639 -9.842 1.00 92.75 77 PRO A N 1
ATOM 593 C CA . PRO A 1 77 ? 6.618 -6.364 -10.867 1.00 92.75 77 PRO A CA 1
ATOM 594 C C . PRO A 1 77 ? 6.071 -6.077 -12.268 1.00 92.75 77 PRO A C 1
ATOM 596 O O . PRO A 1 77 ? 4.863 -5.916 -12.436 1.00 92.75 77 PRO A O 1
ATOM 599 N N . VAL A 1 78 ? 6.942 -6.094 -13.281 1.00 88.94 78 VAL A N 1
ATOM 600 C CA . VAL A 1 78 ? 6.581 -5.808 -14.687 1.00 88.94 78 VAL A CA 1
ATOM 601 C C . VAL A 1 78 ? 5.405 -6.663 -15.173 1.00 88.94 78 VAL A C 1
ATOM 603 O O . VAL A 1 78 ? 4.536 -6.165 -15.876 1.00 88.94 78 VAL A O 1
ATOM 606 N N . SER A 1 79 ? 5.317 -7.922 -14.732 1.00 89.00 79 SER A N 1
ATOM 607 C CA . SER A 1 79 ? 4.211 -8.836 -15.061 1.00 89.00 79 SER A CA 1
ATOM 608 C C . SER A 1 79 ? 2.832 -8.376 -14.574 1.00 89.00 79 SER A C 1
ATOM 610 O O . SER A 1 79 ? 1.824 -8.936 -14.993 1.00 89.00 79 SER A O 1
ATOM 612 N N . SER A 1 80 ? 2.791 -7.410 -13.659 1.00 87.56 80 SER A N 1
ATOM 613 C CA . SER A 1 80 ? 1.586 -6.904 -13.002 1.00 87.56 80 SER A CA 1
ATOM 614 C C . SER A 1 80 ? 1.402 -5.390 -13.200 1.00 87.56 80 SER A C 1
ATOM 616 O O . SER A 1 80 ? 0.582 -4.785 -12.510 1.00 87.56 80 SER A O 1
ATOM 618 N N . GLN A 1 81 ? 2.174 -4.775 -14.106 1.00 87.06 81 GLN A N 1
ATOM 619 C CA . GLN A 1 81 ? 1.995 -3.387 -14.554 1.00 87.06 81 GLN A CA 1
ATOM 620 C C . GLN A 1 81 ? 0.929 -3.305 -15.657 1.00 87.06 81 GLN A C 1
ATOM 622 O O . GLN A 1 81 ? 0.489 -4.328 -16.188 1.00 87.06 81 GLN A O 1
ATOM 627 N N . THR A 1 82 ? 0.494 -2.089 -16.006 1.00 74.56 82 THR A N 1
ATOM 628 C CA . THR A 1 82 ? -0.421 -1.893 -17.138 1.00 74.56 82 THR A CA 1
ATOM 629 C C . THR A 1 82 ? 0.193 -2.448 -18.423 1.00 74.56 82 THR A C 1
ATOM 631 O O . THR A 1 82 ? 1.397 -2.351 -18.656 1.00 74.56 82 THR A O 1
ATOM 634 N N . THR A 1 83 ? -0.641 -3.061 -19.266 1.00 70.56 83 THR A N 1
ATOM 635 C CA . THR A 1 83 ? -0.202 -3.839 -20.440 1.00 70.56 83 THR A CA 1
ATOM 636 C C . THR A 1 83 ? 0.520 -3.017 -21.503 1.00 70.56 83 THR A C 1
ATOM 63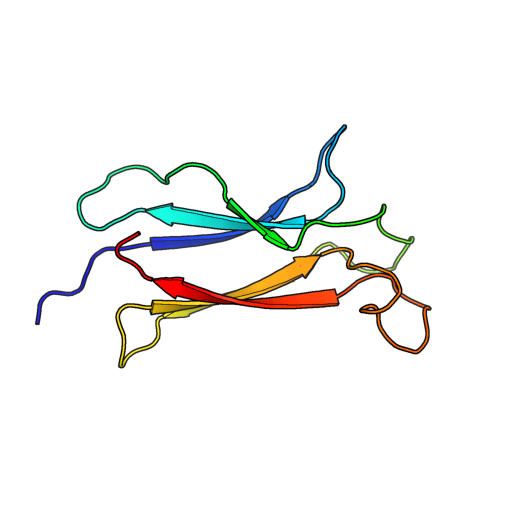8 O O . THR A 1 83 ? 1.218 -3.580 -22.341 1.00 70.56 83 THR A O 1
ATOM 641 N N . ASP A 1 84 ? 0.367 -1.696 -21.474 1.00 73.38 84 ASP A N 1
ATOM 642 C CA . ASP A 1 84 ? 1.049 -0.772 -22.371 1.00 73.38 84 ASP A CA 1
ATOM 643 C C . ASP A 1 84 ? 2.499 -0.477 -21.944 1.00 73.38 84 ASP A C 1
ATOM 645 O O . ASP A 1 84 ? 3.262 0.080 -22.732 1.00 73.38 84 ASP A O 1
ATOM 649 N N . GLY A 1 85 ? 2.885 -0.822 -20.707 1.00 66.06 85 GLY A N 1
ATOM 650 C CA . GLY A 1 85 ? 4.216 -0.589 -20.143 1.00 66.06 85 GLY A CA 1
ATOM 651 C C . GLY A 1 85 ? 4.628 0.885 -20.085 1.00 66.06 85 GLY A C 1
ATOM 652 O O . GLY A 1 85 ? 5.778 1.195 -19.767 1.00 66.06 85 GLY A O 1
ATOM 653 N N . THR A 1 86 ? 3.719 1.814 -20.399 1.00 74.38 86 THR A N 1
ATOM 654 C CA . THR A 1 86 ? 4.047 3.241 -20.484 1.00 74.38 86 THR A CA 1
ATOM 655 C C . THR A 1 86 ? 4.277 3.814 -19.098 1.00 74.38 86 THR A C 1
ATOM 657 O O . THR A 1 86 ? 5.107 4.710 -18.922 1.00 74.38 86 THR A O 1
ATOM 660 N N . LYS A 1 87 ? 3.574 3.262 -18.105 1.00 82.00 87 LYS A N 1
ATOM 661 C CA . LYS A 1 87 ? 3.580 3.635 -16.698 1.00 82.00 87 LYS A CA 1
ATOM 662 C C . LYS A 1 87 ? 3.774 2.399 -15.840 1.00 82.00 87 LYS A C 1
ATOM 664 O O . LYS A 1 87 ? 3.126 1.383 -16.049 1.00 82.00 87 LYS A O 1
ATOM 669 N N . ASN A 1 88 ? 4.670 2.492 -14.865 1.00 89.56 88 ASN A N 1
ATOM 670 C CA . ASN A 1 88 ? 5.029 1.349 -14.029 1.00 89.56 88 ASN A CA 1
ATOM 671 C C . ASN A 1 88 ? 4.248 1.282 -12.710 1.00 89.56 88 ASN A C 1
ATOM 673 O O . ASN A 1 88 ? 4.661 0.593 -11.779 1.00 89.56 88 ASN A O 1
ATOM 677 N N . TRP A 1 89 ? 3.134 2.007 -12.632 1.00 86.75 89 TRP A N 1
ATOM 678 C CA . TRP A 1 89 ? 2.245 2.038 -11.478 1.00 86.75 89 TRP A CA 1
ATOM 679 C C . TRP A 1 89 ? 1.284 0.851 -11.492 1.00 86.75 89 TRP A C 1
ATOM 681 O O . TRP A 1 89 ? 0.872 0.366 -12.546 1.00 86.75 89 TRP A O 1
ATOM 691 N N . GLY A 1 90 ? 0.865 0.426 -10.308 1.00 90.44 90 GLY A N 1
ATOM 692 C CA . GLY A 1 90 ? -0.277 -0.460 -10.133 1.00 90.44 90 GLY A CA 1
ATOM 693 C C . GLY A 1 90 ? -0.935 -0.232 -8.783 1.00 90.44 90 GLY A C 1
ATOM 694 O O . GLY A 1 90 ? -0.364 0.413 -7.910 1.00 90.44 90 GLY A O 1
ATOM 695 N N . THR A 1 91 ? -2.136 -0.772 -8.598 1.00 93.81 91 THR A N 1
ATOM 696 C CA . THR A 1 91 ? -2.894 -0.640 -7.348 1.00 93.81 91 THR A CA 1
ATOM 697 C C . THR A 1 91 ? -3.004 -1.990 -6.661 1.00 93.81 91 THR A C 1
ATOM 699 O O . THR A 1 91 ? -3.495 -2.959 -7.241 1.00 93.81 91 THR A O 1
ATOM 702 N N . ARG A 1 92 ? -2.598 -2.059 -5.391 1.00 96.62 92 ARG A N 1
ATOM 703 C CA . ARG A 1 92 ? -2.867 -3.225 -4.549 1.00 96.62 92 ARG A CA 1
ATOM 704 C C . ARG A 1 92 ? -4.189 -3.019 -3.820 1.00 96.62 92 ARG A C 1
ATOM 706 O O . ARG A 1 92 ? -4.280 -2.129 -2.983 1.00 96.62 92 ARG A O 1
ATOM 713 N N . VAL A 1 93 ? -5.176 -3.869 -4.105 1.00 97.19 93 VAL A N 1
ATOM 714 C CA . VAL A 1 93 ? -6.450 -3.944 -3.368 1.00 97.19 93 VAL A CA 1
ATOM 715 C C . VAL A 1 93 ? -6.413 -5.139 -2.419 1.00 97.19 93 VAL A C 1
ATOM 717 O O . VAL A 1 93 ? -6.037 -6.241 -2.824 1.00 97.19 93 VAL A O 1
ATOM 720 N N . PHE A 1 94 ? -6.751 -4.925 -1.151 1.00 97.25 94 PHE A N 1
ATOM 721 C CA . PHE A 1 94 ? -6.693 -5.952 -0.110 1.00 97.25 94 PHE A CA 1
ATOM 722 C C . PHE A 1 94 ? -7.591 -5.589 1.073 1.00 97.25 94 PHE A C 1
ATOM 724 O O . PHE A 1 94 ? -7.996 -4.438 1.225 1.00 97.25 94 PHE A O 1
ATOM 731 N N . ALA A 1 95 ? -7.895 -6.575 1.914 1.00 95.38 95 ALA A N 1
ATOM 732 C CA . ALA A 1 95 ? -8.669 -6.360 3.126 1.00 95.38 95 ALA A CA 1
ATOM 733 C C . ALA A 1 95 ? -7.852 -6.685 4.380 1.00 95.38 95 ALA A C 1
ATOM 735 O O . ALA A 1 95 ? -6.999 -7.575 4.353 1.00 95.38 95 ALA A O 1
ATOM 736 N N . VAL A 1 96 ? -8.120 -5.967 5.471 1.00 94.25 96 VAL A N 1
ATOM 737 C CA . VAL A 1 96 ? -7.460 -6.157 6.771 1.00 94.25 96 VAL A CA 1
ATOM 738 C C . VAL A 1 96 ? -8.483 -6.155 7.900 1.00 94.25 96 VAL A C 1
ATOM 740 O O . VAL A 1 96 ? -9.429 -5.366 7.889 1.00 94.25 96 VAL A O 1
ATOM 743 N N . ASP A 1 97 ? -8.296 -7.028 8.885 1.00 88.31 97 ASP A N 1
ATOM 744 C CA . ASP A 1 97 ? -9.195 -7.107 10.036 1.00 88.31 97 ASP A CA 1
ATOM 745 C C . ASP A 1 97 ? -8.828 -6.048 11.086 1.00 88.31 97 ASP A C 1
ATOM 747 O O . ASP A 1 97 ? -7.656 -5.864 11.425 1.00 88.31 97 ASP A O 1
ATOM 751 N N . GLY A 1 98 ? -9.837 -5.386 11.660 1.00 71.06 98 GLY A N 1
ATOM 752 C CA . GLY A 1 98 ? -9.642 -4.343 12.676 1.00 71.06 98 GLY A CA 1
ATOM 753 C C . GLY A 1 98 ? -9.101 -4.853 14.019 1.00 71.06 98 GLY A C 1
ATOM 754 O O . GLY A 1 98 ? -8.756 -4.047 14.881 1.00 71.06 98 GLY A O 1
ATOM 755 N N . ARG A 1 99 ? -9.023 -6.175 14.215 1.00 64.94 99 ARG A N 1
ATOM 756 C CA . ARG A 1 99 ? -8.607 -6.824 15.473 1.00 64.94 99 ARG A CA 1
ATOM 757 C C . ARG A 1 99 ? -7.155 -7.309 15.493 1.00 64.94 99 ARG A C 1
ATOM 759 O O . ARG A 1 99 ? -6.740 -7.861 16.508 1.00 64.94 99 ARG A O 1
ATOM 766 N N . SER A 1 100 ? -6.408 -7.157 14.391 1.00 54.25 100 SER A N 1
ATOM 767 C CA . SER A 1 100 ? -5.032 -7.681 14.285 1.00 54.25 100 SER A CA 1
ATOM 768 C C . SER A 1 100 ? -4.108 -7.077 15.324 1.00 54.25 100 SER A C 1
ATOM 770 O O . SER A 1 100 ? -4.310 -5.880 15.633 1.00 54.25 100 SER A O 1
#